Protein AF-A2A6E1-F1 (afdb_monomer_lite)

Foldseek 3Di:
DDPDPVLVVLVVDPDHALVSLVVVLVVCCVVQVVQADPVRHHPDPVNVVSVVVNVVCPVVVVRVVVVVVVVCCCVVPVVVVVVVVVVVVVVVVVVVVVVVVVVVVVVVVVVVVVVVVCVVVVND

Sequence (124 aa):
MPESQEIAQLLSGSYIHYFHCLRIVDLLKGTEASTKNIFGRYSSQRMKDWQEIVSLYEKDNTYLVELCSLLVRNVSYEIPSLKKQIAKCQQLQQEYSRKEEEGQAGAAEMREQFYHSCKQYGIT

Radius of gyration: 30.74 Å; chains: 1; bounding box: 53×30×90 Å

InterPro domains:
  IPR008491 CDK5 regulatory subunit-associated protein 3 [PF05600] (1-124)
  IPR008491 CDK5 regulatory subunit-associated protein 3 [PTHR14894] (1-124)

Structure (mmCIF, N/CA/C/O backbone):
data_AF-A2A6E1-F1
#
_entry.id   AF-A2A6E1-F1
#
loop_
_atom_site.group_PDB
_atom_site.id
_atom_site.type_symbol
_atom_site.label_atom_id
_atom_site.label_alt_id
_atom_site.label_comp_id
_atom_site.label_asym_id
_atom_site.label_entity_id
_atom_site.label_seq_id
_atom_site.pdbx_PDB_ins_code
_atom_site.Cartn_x
_atom_site.Cartn_y
_atom_site.Cartn_z
_atom_site.occupancy
_atom_site.B_iso_or_equiv
_atom_site.auth_seq_id
_atom_site.auth_comp_id
_atom_site.auth_asym_id
_atom_site.auth_atom_id
_atom_site.pdbx_PDB_model_num
ATOM 1 N N . MET A 1 1 ? 26.014 7.726 -8.751 1.00 46.41 1 MET A N 1
ATOM 2 C CA . MET A 1 1 ? 24.583 7.745 -8.361 1.00 46.41 1 MET A CA 1
ATOM 3 C C . MET A 1 1 ? 24.496 7.547 -6.843 1.00 46.41 1 MET A C 1
ATOM 5 O O . MET A 1 1 ? 25.252 6.692 -6.398 1.00 46.41 1 MET A O 1
ATOM 9 N N . PRO A 1 2 ? 23.634 8.254 -6.068 1.00 53.56 2 PRO A N 1
ATOM 10 C CA . PRO A 1 2 ? 22.689 9.304 -6.475 1.00 53.56 2 PRO A CA 1
ATOM 11 C C . PRO A 1 2 ? 23.066 10.731 -6.000 1.00 53.56 2 PRO A C 1
ATOM 13 O O . PRO A 1 2 ? 23.684 10.891 -4.958 1.00 53.56 2 PRO A O 1
ATOM 16 N N . GLU A 1 3 ? 22.613 11.758 -6.736 1.00 59.78 3 GLU A N 1
ATOM 17 C CA . GLU A 1 3 ? 22.467 13.150 -6.236 1.00 59.78 3 GLU A CA 1
ATOM 18 C C . GLU A 1 3 ? 20.989 13.532 -5.975 1.00 59.78 3 GLU A C 1
ATOM 20 O O . GLU A 1 3 ? 20.711 14.566 -5.381 1.00 59.78 3 GLU A O 1
ATOM 25 N N . SER A 1 4 ? 20.017 12.695 -6.379 1.00 71.88 4 SER A N 1
ATOM 26 C CA . SER A 1 4 ? 18.578 12.942 -6.177 1.00 71.88 4 SER A CA 1
ATOM 27 C C . SER A 1 4 ? 17.996 12.015 -5.110 1.00 71.88 4 SER A C 1
ATOM 29 O O . SER A 1 4 ? 18.055 10.787 -5.241 1.00 71.88 4 SER A O 1
ATOM 31 N N . GLN A 1 5 ? 17.404 12.618 -4.076 1.00 81.25 5 GLN A N 1
ATOM 32 C CA . GLN A 1 5 ? 16.755 11.939 -2.952 1.00 81.25 5 GLN A CA 1
ATOM 33 C C . GLN A 1 5 ? 15.585 11.048 -3.399 1.00 81.25 5 GLN A C 1
ATOM 35 O O . GLN A 1 5 ? 15.392 9.967 -2.850 1.00 81.25 5 GLN A O 1
ATOM 40 N N . GLU A 1 6 ? 14.848 11.454 -4.434 1.00 83.44 6 GLU A N 1
ATOM 41 C CA . GLU A 1 6 ? 13.711 10.687 -4.954 1.00 83.44 6 GLU A CA 1
ATOM 42 C C . GLU A 1 6 ? 14.166 9.387 -5.634 1.00 83.44 6 GLU A C 1
ATOM 44 O O . GLU A 1 6 ? 13.576 8.327 -5.436 1.00 83.44 6 GLU A O 1
ATOM 49 N N . ILE A 1 7 ? 15.283 9.427 -6.369 1.00 84.25 7 ILE A N 1
ATOM 50 C CA . ILE A 1 7 ? 15.849 8.214 -6.974 1.00 84.25 7 ILE A CA 1
ATOM 51 C C . ILE A 1 7 ? 16.402 7.286 -5.888 1.00 84.25 7 ILE A C 1
ATOM 53 O O . ILE A 1 7 ? 16.242 6.073 -5.987 1.00 84.25 7 ILE A O 1
ATOM 57 N N . ALA A 1 8 ? 16.994 7.833 -4.822 1.00 85.12 8 ALA A N 1
ATOM 58 C CA . ALA A 1 8 ? 17.412 7.027 -3.677 1.00 85.12 8 ALA A CA 1
ATOM 59 C C . ALA A 1 8 ? 16.217 6.325 -3.005 1.00 85.12 8 ALA A C 1
ATOM 61 O O . ALA A 1 8 ? 16.316 5.147 -2.676 1.00 85.12 8 ALA A O 1
ATOM 62 N N . GLN A 1 9 ? 15.073 7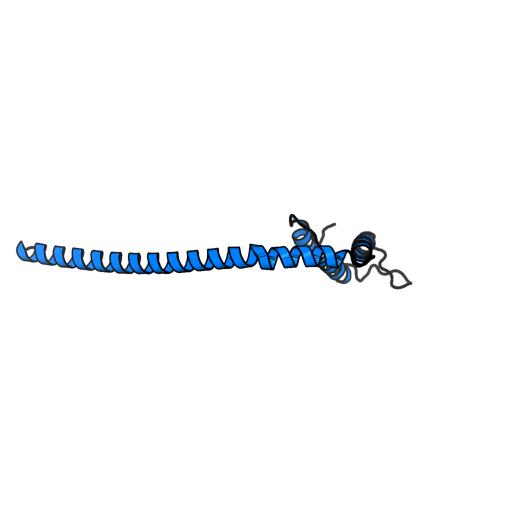.003 -2.867 1.00 86.19 9 GLN A N 1
ATOM 63 C CA . GLN A 1 9 ? 13.851 6.404 -2.321 1.00 86.19 9 GLN A CA 1
ATOM 64 C C . GLN A 1 9 ? 13.311 5.275 -3.206 1.00 86.19 9 GLN A C 1
ATOM 66 O O . GLN A 1 9 ? 13.053 4.183 -2.699 1.00 86.19 9 GLN A O 1
ATOM 71 N N . LEU A 1 10 ? 13.216 5.492 -4.521 1.00 85.62 10 LEU A N 1
ATOM 72 C CA . LEU A 1 10 ? 12.768 4.469 -5.478 1.00 85.62 10 LEU A CA 1
ATOM 73 C C . LEU A 1 10 ? 13.641 3.206 -5.451 1.00 85.62 10 LEU A C 1
ATOM 75 O O . LEU A 1 10 ? 13.144 2.108 -5.680 1.00 85.62 10 LEU A O 1
ATOM 79 N N . LEU A 1 11 ? 14.931 3.359 -5.146 1.00 86.44 11 LEU A N 1
ATOM 80 C CA . LEU A 1 11 ? 15.889 2.256 -5.051 1.00 86.44 11 LEU A CA 1
ATOM 81 C C . LEU A 1 11 ? 15.988 1.644 -3.652 1.00 86.44 11 LEU A C 1
ATOM 83 O O . LEU A 1 11 ? 16.493 0.536 -3.512 1.00 86.44 11 LEU A O 1
ATOM 87 N N . SER A 1 12 ? 15.526 2.352 -2.619 1.00 83.75 12 SER A N 1
ATOM 88 C CA . SER A 1 12 ? 15.505 1.848 -1.240 1.00 83.75 12 SER A CA 1
ATOM 89 C C . SER A 1 12 ? 14.401 0.812 -0.997 1.00 83.75 12 SER A C 1
ATOM 91 O O . SER A 1 12 ? 14.444 0.082 -0.007 1.00 83.75 12 SER A O 1
ATOM 93 N N . GLY A 1 13 ? 13.414 0.738 -1.897 1.00 76.38 13 GLY A N 1
ATOM 94 C CA . GLY A 1 13 ? 12.359 -0.269 -1.861 1.00 76.38 13 GLY A CA 1
ATOM 95 C C . GLY A 1 13 ? 12.873 -1.677 -2.176 1.00 76.38 13 GLY A C 1
ATOM 96 O O . GLY A 1 13 ? 13.780 -1.865 -2.979 1.00 76.38 13 GLY A O 1
ATOM 97 N N . SER A 1 14 ? 12.244 -2.695 -1.584 1.00 67.50 14 SER A N 1
ATOM 98 C CA . SER A 1 14 ? 12.623 -4.106 -1.767 1.00 67.50 14 SER A CA 1
ATOM 99 C C . SER A 1 14 ? 12.281 -4.676 -3.152 1.00 67.50 14 SER A C 1
ATOM 101 O O . SER A 1 14 ? 12.647 -5.811 -3.447 1.00 67.50 14 SER A O 1
ATOM 103 N N . TYR A 1 15 ? 11.550 -3.931 -3.990 1.00 83.31 15 TYR A N 1
ATOM 104 C CA . TYR A 1 15 ? 11.092 -4.400 -5.297 1.00 83.31 15 TYR A CA 1
ATOM 105 C C . TYR A 1 15 ? 11.030 -3.262 -6.326 1.00 83.31 15 TYR A C 1
ATOM 107 O O . TYR A 1 15 ? 10.197 -2.359 -6.230 1.00 83.31 15 TYR A O 1
ATOM 115 N N . ILE A 1 16 ? 11.910 -3.317 -7.327 1.00 90.38 16 ILE A N 1
ATOM 116 C CA . ILE A 1 16 ? 11.908 -2.418 -8.487 1.00 90.38 16 ILE A CA 1
ATOM 117 C C . ILE A 1 16 ? 11.117 -3.105 -9.601 1.00 90.38 16 ILE A C 1
ATOM 119 O O . ILE A 1 16 ? 11.416 -4.243 -9.934 1.00 90.38 16 ILE A O 1
ATOM 123 N N . HIS A 1 17 ? 10.145 -2.402 -10.177 1.00 92.88 17 HIS A N 1
ATOM 124 C CA . HIS A 1 17 ? 9.312 -2.883 -11.280 1.00 92.88 17 HIS A CA 1
ATOM 125 C C . HIS A 1 17 ? 9.293 -1.848 -12.404 1.00 92.88 17 HIS A C 1
ATOM 127 O O . HIS A 1 17 ? 9.724 -0.707 -12.208 1.00 92.88 17 HIS A O 1
ATOM 133 N N . TYR A 1 18 ? 8.717 -2.193 -13.551 1.00 95.94 18 TYR A N 1
ATOM 134 C CA . TYR A 1 18 ? 8.683 -1.367 -14.759 1.00 95.94 18 TYR A CA 1
ATOM 135 C C . TYR A 1 18 ? 8.383 0.129 -14.522 1.00 95.94 18 TYR A C 1
ATOM 137 O O . TYR A 1 18 ? 9.139 0.995 -14.966 1.00 95.94 18 TYR A O 1
ATOM 145 N N . PHE A 1 19 ? 7.338 0.465 -13.751 1.00 94.62 19 PHE A N 1
ATOM 146 C CA . PHE A 1 19 ? 7.009 1.872 -13.468 1.00 94.62 19 PHE A CA 1
ATOM 147 C C . PHE A 1 19 ? 8.084 2.624 -12.664 1.00 94.62 19 PHE A C 1
ATOM 149 O O . PHE A 1 19 ? 8.251 3.828 -12.859 1.00 94.62 19 PHE A O 1
ATOM 156 N N . HIS A 1 20 ? 8.843 1.943 -11.799 1.00 94.31 20 HIS A N 1
ATOM 157 C CA . HIS A 1 20 ? 9.979 2.552 -11.104 1.00 94.31 20 HIS A CA 1
ATOM 158 C C . HIS A 1 20 ? 11.087 2.898 -12.102 1.00 94.31 20 HIS A C 1
ATOM 160 O O . HIS A 1 20 ? 11.622 4.003 -12.055 1.00 94.31 20 HIS A O 1
ATOM 166 N N . CYS A 1 21 ? 11.374 2.007 -13.055 1.00 95.12 21 CYS A N 1
ATOM 167 C CA . CYS A 1 21 ? 12.347 2.258 -14.118 1.00 95.12 21 CYS A CA 1
ATOM 168 C C . CYS A 1 21 ? 11.941 3.466 -14.975 1.00 95.12 21 CYS A C 1
ATOM 170 O O . CYS A 1 21 ? 12.762 4.353 -15.213 1.00 95.12 21 CYS A O 1
ATOM 172 N N . LEU A 1 22 ? 10.663 3.555 -15.365 1.00 95.69 22 LEU A N 1
ATOM 173 C CA . LEU A 1 22 ? 10.133 4.715 -16.088 1.00 95.69 22 LEU A CA 1
ATOM 174 C C . LEU A 1 22 ? 10.288 6.013 -15.287 1.00 95.69 22 LEU A C 1
ATOM 176 O O . LEU A 1 22 ? 10.738 7.018 -15.838 1.00 95.69 22 LEU A O 1
ATOM 180 N N . ARG A 1 23 ? 9.965 5.994 -13.986 1.00 94.06 23 ARG A N 1
ATOM 181 C CA . ARG A 1 23 ? 10.113 7.170 -13.119 1.00 94.06 23 ARG A CA 1
ATOM 182 C C . ARG A 1 23 ? 11.573 7.588 -12.972 1.00 94.06 23 ARG A C 1
ATOM 184 O O . ARG A 1 23 ? 11.865 8.778 -12.999 1.00 94.06 23 ARG A O 1
ATOM 191 N N . ILE A 1 24 ? 12.496 6.636 -12.863 1.00 92.12 24 ILE A N 1
ATOM 192 C CA . ILE A 1 24 ? 13.927 6.939 -12.782 1.00 92.12 24 ILE A CA 1
ATOM 193 C C . ILE A 1 24 ? 14.420 7.564 -14.091 1.00 92.12 24 ILE A C 1
ATOM 195 O O . ILE A 1 24 ? 15.102 8.585 -14.041 1.00 92.12 24 ILE A O 1
ATOM 199 N N . VAL A 1 25 ? 14.031 7.027 -15.253 1.00 92.31 25 VAL A N 1
ATOM 200 C CA . VAL A 1 25 ? 14.341 7.638 -16.559 1.00 92.31 25 VAL A CA 1
ATOM 201 C C . VAL A 1 25 ? 13.778 9.058 -16.651 1.00 92.31 25 VAL A C 1
ATOM 203 O O . VAL A 1 25 ? 14.470 9.961 -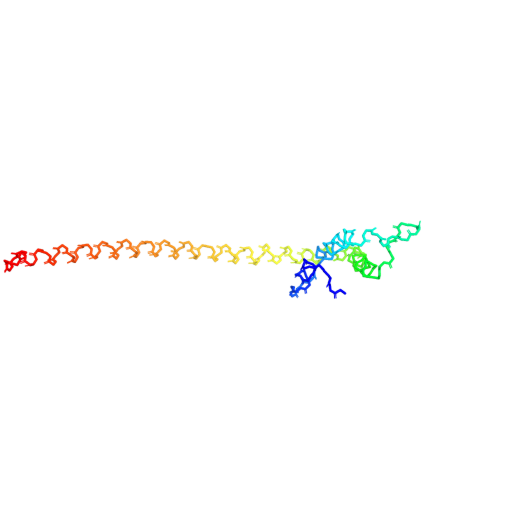17.115 1.00 92.31 25 VAL A O 1
ATOM 206 N N . ASP A 1 26 ? 12.543 9.277 -16.204 1.00 91.56 26 ASP A N 1
ATOM 207 C CA . ASP A 1 26 ? 11.901 10.594 -16.202 1.00 91.56 26 ASP A CA 1
ATOM 208 C C . ASP A 1 26 ? 12.658 11.614 -15.336 1.00 91.56 26 ASP A C 1
ATOM 210 O O . ASP A 1 26 ? 13.030 12.689 -15.809 1.00 91.56 26 ASP A O 1
ATOM 214 N N . LEU A 1 27 ? 13.003 11.236 -14.104 1.00 88.94 27 LEU A N 1
ATOM 215 C CA . LEU A 1 27 ? 13.798 12.071 -13.202 1.00 88.94 27 LEU A CA 1
ATOM 216 C C . LEU A 1 27 ? 15.180 12.386 -13.784 1.00 88.94 27 LEU A C 1
ATOM 218 O O . LEU A 1 27 ? 15.649 13.524 -13.706 1.00 88.94 27 LEU A O 1
ATOM 222 N N . LEU A 1 28 ? 15.808 11.401 -14.430 1.00 86.88 28 LEU A N 1
ATOM 223 C CA . LEU A 1 28 ? 17.096 11.578 -15.091 1.00 86.88 28 LEU A CA 1
ATOM 224 C C . LEU A 1 28 ? 17.039 12.567 -16.255 1.00 86.88 28 LEU A C 1
ATOM 226 O O . LEU A 1 28 ? 17.996 13.313 -16.462 1.00 86.88 28 LEU A O 1
ATOM 230 N N . LYS A 1 29 ? 15.925 12.629 -16.998 1.00 84.81 29 LYS A N 1
ATOM 231 C CA . LYS A 1 29 ? 15.762 13.606 -18.088 1.00 84.81 29 LYS A CA 1
ATOM 232 C C . LYS A 1 29 ? 15.817 15.039 -17.563 1.00 84.81 29 LYS A C 1
ATOM 234 O O . LYS A 1 29 ? 16.364 15.894 -18.258 1.00 84.81 29 LYS A O 1
ATOM 239 N N . GLY A 1 30 ? 15.267 15.283 -16.371 1.00 77.75 30 GLY A N 1
ATOM 240 C CA . GLY A 1 30 ? 15.279 16.589 -15.711 1.00 77.75 30 GLY A CA 1
ATOM 241 C C . GLY A 1 30 ? 16.651 16.962 -15.151 1.00 77.75 30 GLY A C 1
ATOM 242 O O . GLY A 1 30 ? 17.108 18.084 -15.351 1.00 77.75 30 GLY A O 1
ATOM 243 N N . THR A 1 31 ? 17.342 16.020 -14.502 1.00 73.88 31 THR A N 1
ATOM 244 C CA . THR A 1 31 ? 18.642 16.296 -13.866 1.00 73.88 31 THR A CA 1
ATOM 245 C C . THR A 1 31 ? 19.821 16.303 -14.841 1.00 73.88 31 THR A C 1
ATOM 247 O O . THR A 1 31 ? 20.825 16.951 -14.577 1.00 73.88 31 THR A O 1
ATOM 250 N N . GLU A 1 32 ? 19.724 15.599 -15.974 1.00 69.56 32 GLU A N 1
ATOM 251 C CA . GLU A 1 32 ? 20.831 15.419 -16.931 1.00 69.56 32 GLU A CA 1
ATOM 252 C C . GLU A 1 32 ? 20.581 16.129 -18.275 1.00 69.56 32 GLU A C 1
ATOM 254 O O . GLU A 1 32 ? 21.194 15.795 -19.295 1.00 69.56 32 GLU A O 1
ATOM 259 N N . ALA A 1 33 ? 19.688 17.125 -18.294 1.00 62.06 33 ALA A N 1
ATOM 260 C CA . ALA A 1 33 ? 19.260 17.844 -19.496 1.00 62.06 33 ALA A CA 1
ATOM 261 C C . ALA A 1 33 ? 20.418 18.474 -20.303 1.00 62.06 33 ALA A C 1
ATOM 263 O O . ALA A 1 33 ? 20.331 18.556 -21.529 1.00 62.06 33 ALA A O 1
ATOM 264 N N . SER A 1 34 ? 21.517 18.855 -19.644 1.00 59.94 34 SER A N 1
ATOM 265 C CA . SER A 1 34 ? 22.720 19.445 -20.253 1.00 59.94 34 SER A CA 1
ATOM 266 C C . SER A 1 34 ? 23.705 18.427 -20.845 1.00 59.94 34 SER A C 1
ATOM 268 O O . SER A 1 34 ? 24.687 18.821 -21.467 1.00 59.94 34 SER A O 1
ATOM 270 N N . THR A 1 35 ? 23.464 17.120 -20.696 1.00 65.56 35 THR A N 1
ATOM 271 C CA . THR A 1 35 ? 24.415 16.065 -21.107 1.00 65.56 35 THR A CA 1
ATOM 272 C C . THR A 1 35 ? 24.150 15.497 -22.504 1.00 65.56 35 THR A C 1
ATOM 274 O O . THR A 1 35 ? 24.685 14.445 -22.863 1.00 65.56 35 THR A O 1
ATOM 277 N N . LYS A 1 36 ? 23.308 16.136 -23.321 1.00 68.69 36 LYS A N 1
ATOM 278 C CA . LYS A 1 36 ? 23.033 15.660 -24.684 1.00 68.69 36 LYS A CA 1
ATOM 279 C C . LYS A 1 36 ? 24.223 15.929 -25.606 1.00 68.69 36 LYS A C 1
ATOM 281 O O . LYS A 1 36 ? 24.790 17.015 -25.606 1.00 68.69 36 LYS A O 1
ATOM 286 N N . ASN A 1 37 ? 24.602 14.932 -26.399 1.00 72.31 37 ASN A N 1
ATOM 287 C CA . ASN A 1 37 ? 25.610 15.083 -27.441 1.00 72.31 37 ASN A CA 1
ATOM 288 C C . ASN A 1 37 ? 25.055 15.887 -28.633 1.00 72.31 37 ASN A C 1
ATOM 290 O O . ASN A 1 37 ? 23.865 16.192 -28.697 1.00 72.31 37 ASN A O 1
ATOM 294 N N . ILE A 1 38 ? 25.914 16.187 -29.609 1.00 70.19 38 ILE A N 1
ATOM 295 C CA . ILE A 1 38 ? 25.578 16.975 -30.813 1.00 70.19 38 ILE A CA 1
ATOM 296 C C . ILE A 1 38 ? 24.437 16.332 -31.639 1.00 70.19 38 ILE A C 1
ATOM 298 O O . ILE A 1 38 ? 23.761 17.011 -32.403 1.00 70.19 38 ILE A O 1
ATOM 302 N N . PHE A 1 39 ? 24.158 15.040 -31.434 1.00 75.12 39 PHE A N 1
ATOM 303 C CA . PHE A 1 39 ? 23.057 14.300 -32.062 1.00 75.12 39 PHE A CA 1
ATOM 304 C C . PHE A 1 39 ? 21.790 14.217 -31.189 1.00 75.12 39 PHE A C 1
ATOM 306 O O . PHE A 1 39 ? 20.894 13.424 -31.474 1.00 75.12 39 PHE A O 1
ATOM 313 N N . GLY A 1 40 ? 21.717 14.976 -30.092 1.00 70.12 40 GLY A N 1
ATOM 314 C CA . GLY A 1 40 ? 20.569 15.009 -29.183 1.00 70.12 40 GLY A CA 1
ATOM 315 C C . GLY A 1 40 ? 20.421 13.781 -28.274 1.00 70.12 40 GLY A C 1
ATOM 316 O O . GLY A 1 40 ? 19.432 13.688 -27.543 1.00 70.12 40 GLY A O 1
ATOM 317 N N . ARG A 1 41 ? 21.383 12.848 -28.281 1.00 73.62 41 ARG A N 1
ATOM 318 C CA . ARG A 1 41 ? 21.378 11.653 -27.420 1.00 73.62 41 ARG A CA 1
ATOM 319 C C . ARG A 1 41 ? 22.040 11.957 -26.083 1.00 73.62 41 ARG A C 1
ATOM 321 O O . ARG A 1 41 ? 23.058 12.640 -26.042 1.00 73.62 41 ARG A O 1
ATOM 328 N N . TYR A 1 42 ? 21.510 11.410 -24.996 1.00 75.12 42 TYR A N 1
ATOM 329 C CA . TYR A 1 42 ? 22.129 11.544 -23.678 1.00 75.12 42 TYR A CA 1
ATOM 330 C C . TYR A 1 42 ? 23.508 10.865 -23.654 1.00 75.12 42 TYR A C 1
ATOM 332 O O . TYR A 1 42 ? 23.660 9.716 -24.076 1.00 75.12 42 TYR A O 1
ATOM 340 N N . SER A 1 43 ? 24.534 11.587 -23.197 1.00 74.31 43 SER A N 1
ATOM 341 C CA . SER A 1 43 ? 25.904 11.061 -23.107 1.00 74.31 43 SER A CA 1
ATOM 342 C C . SER A 1 43 ? 26.165 10.311 -21.798 1.00 74.31 43 SER A C 1
ATOM 344 O O . SER A 1 43 ? 26.988 9.393 -21.791 1.00 74.31 43 SER A O 1
ATOM 346 N N . SER A 1 44 ? 25.414 10.643 -20.741 1.00 84.31 44 SER A N 1
ATOM 347 C CA . SER A 1 44 ? 25.468 10.012 -19.420 1.00 84.31 44 SER A CA 1
ATOM 348 C C . SER A 1 44 ? 25.271 8.498 -19.488 1.00 84.31 44 SER A C 1
ATOM 350 O O . SER A 1 44 ? 24.277 8.013 -20.032 1.00 84.31 44 SER A O 1
ATOM 352 N N . GLN A 1 45 ? 26.212 7.754 -18.898 1.00 85.25 45 GLN A N 1
ATOM 353 C CA . GLN A 1 45 ? 26.130 6.296 -18.798 1.00 85.25 45 GLN A CA 1
ATOM 354 C C . GLN A 1 45 ? 24.883 5.868 -18.022 1.00 85.25 45 GLN A C 1
ATOM 356 O O . GLN A 1 45 ? 24.150 4.995 -18.464 1.00 85.25 45 GLN A O 1
ATOM 361 N N . ARG A 1 46 ? 24.574 6.572 -16.931 1.00 86.50 46 ARG A N 1
ATOM 362 C CA . ARG A 1 46 ? 23.414 6.285 -16.090 1.00 86.50 46 ARG A CA 1
ATOM 363 C C . ARG A 1 46 ? 22.102 6.377 -16.868 1.00 86.50 46 ARG A C 1
ATOM 365 O O . ARG A 1 46 ? 21.256 5.503 -16.726 1.00 86.50 46 ARG A O 1
ATOM 372 N N . MET A 1 47 ? 21.923 7.409 -17.693 1.00 88.31 47 MET A N 1
ATOM 373 C CA . MET A 1 47 ? 20.739 7.507 -18.551 1.00 88.31 47 MET A CA 1
ATOM 374 C C . MET A 1 47 ? 20.658 6.332 -19.530 1.00 88.31 47 MET A C 1
ATOM 376 O O . MET A 1 47 ? 19.583 5.765 -19.699 1.00 88.31 47 MET A O 1
ATOM 380 N N . LYS A 1 48 ? 21.783 5.947 -20.146 1.00 89.69 48 LYS A N 1
ATOM 381 C CA . LYS A 1 48 ? 21.826 4.814 -21.081 1.00 89.69 48 LYS A CA 1
ATOM 382 C C . LYS A 1 48 ? 21.444 3.505 -20.396 1.00 89.69 48 LYS A C 1
ATOM 384 O O . LYS A 1 48 ? 20.585 2.809 -20.920 1.00 89.69 48 LYS A O 1
ATOM 389 N N . ASP A 1 49 ? 21.999 3.229 -19.217 1.00 92.81 49 ASP A N 1
ATOM 390 C CA . ASP A 1 49 ? 21.711 2.007 -18.456 1.00 92.81 49 ASP A CA 1
ATOM 391 C C . ASP A 1 49 ? 20.214 1.908 -18.116 1.00 92.81 49 ASP A C 1
ATOM 393 O O . ASP A 1 49 ? 19.575 0.878 -18.326 1.00 92.81 49 ASP A O 1
ATOM 397 N N . TRP A 1 50 ? 19.608 3.003 -17.644 1.00 93.56 50 TRP A N 1
ATOM 398 C CA . TRP A 1 50 ? 18.181 3.019 -17.311 1.00 93.56 50 TRP A CA 1
ATOM 399 C C . TRP A 1 50 ? 17.272 2.938 -18.543 1.00 93.56 50 TRP A C 1
ATOM 401 O O . TRP A 1 50 ? 16.220 2.302 -18.483 1.00 93.56 50 TRP A O 1
ATOM 411 N N . GLN A 1 51 ? 17.671 3.538 -19.667 1.00 93.62 51 GLN A N 1
ATOM 412 C CA . GLN A 1 51 ? 16.966 3.382 -20.941 1.00 93.62 51 GLN A CA 1
ATOM 413 C C . GLN A 1 51 ? 17.065 1.952 -21.479 1.00 93.62 51 GLN A C 1
ATOM 415 O O . GLN A 1 51 ? 16.080 1.438 -22.005 1.00 93.62 51 GLN A O 1
ATOM 420 N N . GLU A 1 52 ? 18.214 1.297 -21.320 1.00 95.94 52 GLU A N 1
ATOM 421 C CA . GLU A 1 52 ? 18.395 -0.102 -21.700 1.00 95.94 52 GLU A CA 1
ATOM 422 C C . GLU A 1 52 ? 17.486 -1.014 -20.873 1.00 95.94 52 GLU A C 1
ATOM 424 O O . GLU A 1 52 ? 16.754 -1.814 -21.454 1.00 95.94 52 GLU A O 1
ATOM 429 N N . ILE A 1 53 ? 17.433 -0.829 -19.549 1.00 96.19 53 ILE A N 1
ATOM 430 C CA . ILE A 1 53 ? 16.516 -1.572 -18.668 1.00 96.19 53 ILE A CA 1
ATOM 431 C C . ILE A 1 53 ? 15.064 -1.418 -19.135 1.00 96.19 53 ILE A C 1
ATOM 433 O O . ILE A 1 53 ? 14.350 -2.414 -19.248 1.00 96.19 53 ILE A O 1
ATOM 437 N N . VAL A 1 54 ? 14.621 -0.194 -19.445 1.00 97.56 54 VAL A N 1
ATOM 438 C CA . VAL A 1 54 ? 13.271 0.040 -19.986 1.00 97.56 54 VAL A CA 1
ATOM 439 C C . VAL A 1 54 ? 13.078 -0.687 -21.318 1.00 97.56 54 VAL A C 1
ATOM 441 O O . VAL A 1 54 ? 12.074 -1.372 -21.484 1.00 97.56 54 VAL A O 1
ATOM 444 N N . SER A 1 55 ? 14.055 -0.633 -22.228 1.00 97.50 55 SER A N 1
ATOM 445 C CA . SER A 1 55 ? 13.959 -1.336 -23.514 1.00 97.50 55 SER A CA 1
ATOM 446 C C . SER A 1 55 ? 13.859 -2.858 -23.354 1.00 97.50 55 SER A C 1
ATOM 448 O O . SER A 1 55 ? 13.126 -3.506 -24.096 1.00 97.50 55 SER A O 1
ATOM 450 N N . LEU A 1 56 ? 14.539 -3.437 -22.357 1.00 97.56 56 LEU A N 1
ATOM 451 C CA . LEU A 1 56 ? 14.460 -4.863 -22.034 1.00 97.56 56 LEU A CA 1
ATOM 452 C C . LEU A 1 56 ? 13.094 -5.244 -21.453 1.00 97.56 56 LEU A C 1
ATOM 454 O O . LEU A 1 56 ? 12.592 -6.324 -21.751 1.00 97.56 56 LEU A O 1
ATOM 458 N N . TYR A 1 57 ? 12.474 -4.359 -20.670 1.00 97.69 57 TYR A N 1
ATOM 459 C CA . TYR A 1 57 ? 11.097 -4.532 -20.203 1.00 97.69 57 TYR A CA 1
ATOM 460 C C . TYR A 1 57 ? 10.075 -4.459 -21.344 1.00 97.69 57 TYR A C 1
ATOM 462 O O . TYR A 1 57 ? 9.118 -5.233 -21.363 1.00 97.69 57 TYR A O 1
ATOM 470 N N . GLU A 1 58 ? 10.248 -3.524 -22.277 1.00 97.44 58 GLU A N 1
ATOM 471 C CA . GLU A 1 58 ? 9.351 -3.334 -23.424 1.00 97.44 58 GLU A CA 1
ATOM 472 C C . GLU A 1 58 ? 9.516 -4.438 -24.473 1.00 97.44 58 GLU A C 1
ATOM 474 O O . GLU A 1 58 ? 8.547 -4.818 -25.137 1.00 97.44 58 GLU A O 1
ATOM 479 N N . LYS A 1 59 ? 10.723 -5.006 -24.584 1.00 97.62 59 LYS A N 1
ATOM 480 C CA . LYS A 1 59 ? 10.996 -6.146 -25.453 1.00 97.62 59 LYS A CA 1
ATOM 481 C C . LYS A 1 59 ? 10.073 -7.313 -25.103 1.00 97.62 59 LYS A C 1
ATOM 483 O O . LYS A 1 59 ? 9.942 -7.714 -23.943 1.00 97.62 59 LYS A O 1
ATOM 488 N N . ASP A 1 60 ? 9.422 -7.834 -26.141 1.00 96.94 60 ASP A N 1
ATOM 489 C CA . ASP A 1 60 ? 8.460 -8.937 -26.067 1.00 96.94 60 ASP A CA 1
ATOM 490 C C . ASP A 1 60 ? 7.312 -8.686 -25.066 1.00 96.94 60 ASP A C 1
ATOM 492 O O . ASP A 1 60 ? 6.623 -9.610 -24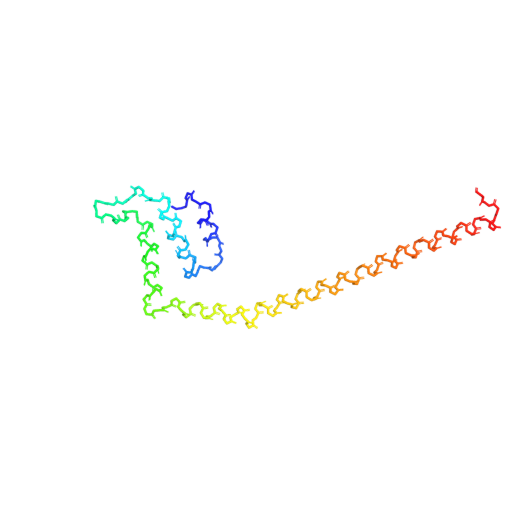.641 1.00 96.94 60 ASP A O 1
ATOM 496 N N . ASN A 1 61 ? 7.072 -7.414 -24.718 1.00 96.56 61 ASN A N 1
ATOM 497 C CA . ASN A 1 61 ? 6.096 -6.967 -23.727 1.00 96.56 61 ASN A CA 1
ATOM 498 C C . ASN A 1 61 ? 6.287 -7.584 -22.328 1.00 96.56 61 ASN A C 1
ATOM 500 O O . ASN A 1 61 ? 5.312 -7.812 -21.609 1.00 96.56 61 ASN A O 1
ATOM 504 N N . THR A 1 62 ? 7.533 -7.831 -21.916 1.00 96.25 62 THR A N 1
ATOM 505 C CA . THR A 1 62 ? 7.870 -8.419 -20.604 1.00 96.25 62 THR A CA 1
ATOM 506 C C . THR A 1 62 ? 7.239 -7.649 -19.436 1.00 96.25 62 THR A C 1
ATOM 508 O O . THR A 1 62 ? 6.752 -8.255 -18.478 1.00 96.25 62 THR A O 1
ATOM 511 N N . TYR A 1 63 ? 7.160 -6.319 -19.540 1.00 97.25 63 TYR A N 1
ATOM 512 C CA . TYR A 1 63 ? 6.502 -5.467 -18.549 1.00 97.25 63 TYR A CA 1
ATOM 513 C C . TYR A 1 63 ? 5.048 -5.877 -18.269 1.00 97.25 63 TYR A C 1
ATOM 515 O O . TYR A 1 63 ? 4.615 -5.820 -17.121 1.00 97.25 63 TYR A O 1
ATOM 523 N N . LEU A 1 64 ? 4.291 -6.350 -19.268 1.00 97.62 64 LEU A N 1
ATOM 524 C CA . LEU A 1 64 ? 2.890 -6.741 -19.075 1.00 97.62 64 LEU A CA 1
ATOM 525 C 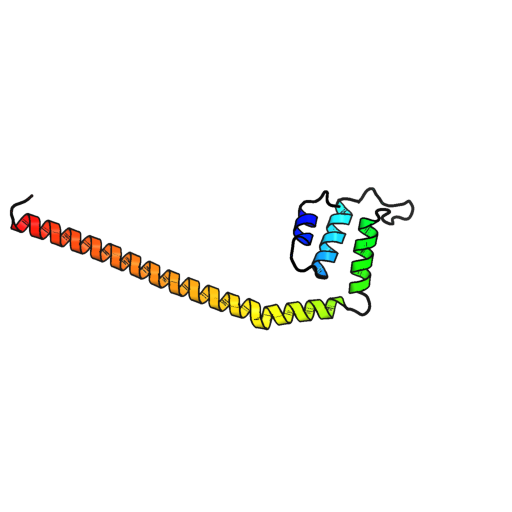C . LEU A 1 64 ? 2.748 -7.913 -18.104 1.00 97.62 64 LEU A C 1
ATOM 527 O O . LEU A 1 64 ? 1.810 -7.930 -17.311 1.00 97.62 64 LEU A O 1
ATOM 531 N N . VAL A 1 65 ? 3.680 -8.867 -18.127 1.00 96.31 65 VAL A N 1
ATOM 532 C CA . VAL A 1 65 ? 3.645 -10.037 -17.239 1.00 96.31 65 VAL A CA 1
ATOM 533 C C . VAL A 1 65 ? 3.843 -9.612 -15.784 1.00 96.31 65 VAL A C 1
ATOM 535 O O . VAL A 1 65 ? 3.073 -10.015 -14.908 1.00 96.31 65 VAL A O 1
ATOM 538 N N . GLU A 1 66 ? 4.832 -8.753 -15.527 1.00 93.81 66 GLU A N 1
ATOM 539 C CA . GLU A 1 66 ? 5.081 -8.198 -14.194 1.00 93.81 66 GLU A CA 1
ATOM 540 C C . GLU A 1 66 ? 3.875 -7.387 -13.700 1.00 93.81 66 GLU A C 1
ATOM 542 O O . GLU A 1 66 ? 3.393 -7.599 -12.584 1.00 93.81 66 GLU A O 1
ATOM 547 N N . LEU A 1 67 ? 3.330 -6.510 -14.548 1.00 95.25 67 LEU A N 1
ATOM 548 C CA . LEU A 1 67 ? 2.179 -5.681 -14.199 1.00 95.25 67 LEU A CA 1
ATOM 549 C C . LEU A 1 67 ? 0.913 -6.507 -13.947 1.00 95.25 67 LEU A C 1
ATOM 551 O O . LEU A 1 67 ? 0.185 -6.224 -12.995 1.00 95.25 67 LEU A O 1
ATOM 555 N N . CYS A 1 68 ? 0.657 -7.550 -14.739 1.00 96.88 68 CYS A N 1
ATOM 556 C CA . CYS A 1 68 ? -0.443 -8.480 -14.491 1.00 96.88 68 CYS A CA 1
ATOM 557 C C . CYS A 1 68 ? -0.275 -9.196 -13.149 1.00 96.88 68 CYS A C 1
ATOM 559 O O . CYS A 1 68 ? -1.234 -9.277 -12.384 1.00 96.88 68 CYS A O 1
ATOM 561 N N . SER A 1 69 ? 0.932 -9.669 -12.829 1.00 94.69 69 SER A N 1
ATOM 562 C CA . SER A 1 69 ? 1.217 -10.309 -11.540 1.00 94.69 69 SER A CA 1
ATOM 563 C C . SER A 1 69 ? 0.964 -9.355 -10.365 1.00 94.69 69 SER A C 1
ATOM 565 O O . SER A 1 69 ? 0.255 -9.700 -9.414 1.00 94.69 69 SER A O 1
ATOM 567 N N . LEU A 1 70 ? 1.451 -8.112 -10.466 1.00 94.38 70 LEU A N 1
ATOM 568 C CA . LEU A 1 70 ? 1.199 -7.063 -9.476 1.00 94.38 70 LEU A CA 1
ATOM 569 C C . LEU A 1 70 ? -0.298 -6.768 -9.327 1.00 94.38 70 LEU A C 1
ATOM 571 O O . LEU A 1 70 ? -0.790 -6.656 -8.201 1.00 94.38 70 LEU A O 1
ATOM 575 N N . LEU A 1 71 ? -1.034 -6.662 -10.434 1.00 96.38 71 LEU A N 1
ATOM 576 C CA . LEU A 1 71 ? -2.472 -6.404 -10.422 1.00 96.38 71 LEU A CA 1
ATOM 577 C C . LEU A 1 71 ? -3.242 -7.550 -9.760 1.00 96.38 71 LEU A C 1
ATOM 579 O O . LEU A 1 71 ? -4.048 -7.307 -8.862 1.00 96.38 71 LEU A O 1
ATOM 583 N N . VAL A 1 72 ? -2.965 -8.795 -10.156 1.00 98.06 72 VAL A N 1
ATOM 584 C CA . VAL A 1 72 ? -3.611 -9.987 -9.592 1.00 98.06 72 VAL A CA 1
ATOM 585 C C . VAL A 1 72 ? -3.347 -10.075 -8.094 1.00 98.06 72 VAL A C 1
ATOM 587 O O . VAL A 1 72 ? -4.292 -10.300 -7.337 1.00 98.06 72 VAL A O 1
ATOM 590 N N . ARG A 1 73 ? -2.107 -9.830 -7.642 1.00 96.56 73 ARG A N 1
ATOM 591 C CA . ARG A 1 73 ? -1.776 -9.810 -6.210 1.00 96.56 73 ARG A CA 1
ATOM 592 C C . ARG A 1 73 ? -2.576 -8.744 -5.460 1.00 96.56 73 ARG A C 1
ATOM 594 O O . ARG A 1 73 ? -3.172 -9.040 -4.425 1.00 96.56 73 ARG A O 1
ATOM 601 N N . ASN A 1 74 ? -2.620 -7.524 -5.995 1.00 96.50 74 ASN A N 1
ATOM 602 C CA . ASN A 1 74 ? -3.330 -6.412 -5.367 1.00 96.50 74 ASN A CA 1
ATOM 603 C C . ASN A 1 74 ? -4.834 -6.673 -5.251 1.00 96.50 74 ASN A C 1
ATOM 605 O O . ASN A 1 74 ? -5.414 -6.500 -4.181 1.00 96.50 74 ASN A O 1
ATOM 609 N N . VAL A 1 75 ? -5.464 -7.113 -6.340 1.00 98.12 75 VAL A N 1
ATOM 610 C CA . VAL A 1 75 ? -6.912 -7.348 -6.393 1.00 98.12 75 VAL A CA 1
ATOM 611 C C . VAL A 1 75 ? -7.312 -8.562 -5.559 1.00 98.12 75 VAL A C 1
ATOM 613 O O . VAL A 1 75 ? -8.324 -8.516 -4.860 1.00 98.12 75 VAL A O 1
ATOM 616 N N . SER A 1 76 ? -6.518 -9.632 -5.603 1.00 98.19 76 SER A N 1
ATOM 617 C CA . SER A 1 76 ? -6.883 -10.906 -4.975 1.00 98.19 76 SER A CA 1
ATOM 618 C C . SER A 1 76 ? -6.539 -10.965 -3.488 1.00 98.19 76 SER A C 1
ATOM 620 O O . SER A 1 76 ? -7.232 -11.652 -2.741 1.00 98.19 76 SER A O 1
ATOM 622 N N . TYR A 1 77 ? -5.494 -10.257 -3.041 1.00 97.88 77 TYR A N 1
ATOM 623 C CA . TYR A 1 77 ? -4.959 -10.421 -1.685 1.00 97.88 77 TYR A CA 1
ATOM 624 C C . TYR A 1 77 ? -4.810 -9.103 -0.925 1.00 97.88 77 TYR A C 1
ATOM 626 O O . TYR A 1 77 ? -5.396 -8.966 0.152 1.00 97.88 77 TYR A O 1
ATOM 634 N N . GLU A 1 78 ? -4.090 -8.122 -1.477 1.00 97.50 78 GLU A N 1
ATOM 635 C CA . GLU A 1 78 ? -3.758 -6.893 -0.737 1.00 97.50 78 GLU A CA 1
ATOM 636 C C . GLU A 1 78 ? -5.007 -6.070 -0.406 1.00 97.50 78 GLU A C 1
ATOM 638 O O . GLU A 1 78 ? -5.268 -5.761 0.757 1.00 97.50 78 GLU A O 1
ATOM 643 N N . ILE A 1 79 ? -5.841 -5.774 -1.407 1.00 98.31 79 ILE A N 1
ATOM 644 C CA . ILE A 1 79 ? -7.058 -4.975 -1.221 1.00 98.31 79 ILE A CA 1
ATOM 645 C C . ILE A 1 79 ? -8.041 -5.672 -0.262 1.00 98.31 79 ILE A C 1
ATOM 647 O O . ILE A 1 79 ? -8.516 -5.015 0.670 1.00 98.31 79 ILE A O 1
ATOM 651 N N . PRO A 1 80 ? -8.361 -6.974 -0.412 1.00 98.56 80 PRO A N 1
ATOM 652 C CA . PRO A 1 80 ? -9.196 -7.679 0.559 1.00 98.56 80 PRO A CA 1
ATOM 653 C C . PRO A 1 80 ? -8.622 -7.684 1.980 1.00 98.56 80 PRO A C 1
ATOM 655 O O . PRO A 1 80 ? -9.376 -7.503 2.938 1.00 98.56 80 PRO A O 1
ATOM 658 N N . SER A 1 81 ? -7.307 -7.869 2.131 1.00 98.56 81 SER A N 1
ATOM 659 C CA . SER A 1 81 ? -6.631 -7.833 3.434 1.00 98.56 81 SER A CA 1
ATOM 660 C C . SER A 1 81 ? -6.777 -6.462 4.095 1.00 98.56 81 SER A C 1
ATOM 662 O O . SER A 1 81 ? -7.250 -6.370 5.230 1.00 98.56 81 SER A O 1
ATOM 664 N N . LEU A 1 82 ? -6.490 -5.388 3.356 1.00 98.56 82 LEU A N 1
ATOM 665 C CA . LEU A 1 82 ? -6.642 -4.013 3.834 1.00 98.56 82 LEU A CA 1
ATOM 666 C C . LEU A 1 82 ? -8.092 -3.696 4.209 1.00 98.56 82 LEU A C 1
ATOM 668 O O . LEU A 1 82 ? -8.338 -3.128 5.269 1.00 98.56 82 LEU A O 1
ATOM 672 N N . LYS A 1 83 ? -9.075 -4.128 3.408 1.00 98.62 83 LYS A N 1
ATOM 673 C CA . LYS A 1 83 ? -10.501 -3.966 3.747 1.00 98.62 83 LYS A CA 1
ATOM 674 C C . LYS A 1 83 ? -10.863 -4.648 5.068 1.00 98.62 83 LYS A C 1
ATOM 676 O O . LYS A 1 83 ? -11.568 -4.054 5.880 1.00 98.62 83 LYS A O 1
ATOM 681 N N . LYS A 1 84 ? -10.366 -5.867 5.312 1.00 98.56 84 LYS A N 1
ATOM 682 C CA . LYS A 1 84 ? -10.575 -6.571 6.591 1.00 98.56 84 LYS A CA 1
ATOM 683 C C . LYS A 1 84 ? -9.926 -5.829 7.759 1.00 98.56 84 LYS A C 1
ATOM 685 O O . LYS A 1 84 ? -10.530 -5.732 8.824 1.00 98.56 84 LYS A O 1
ATOM 690 N N . GLN A 1 85 ? -8.722 -5.295 7.564 1.00 98.62 85 GLN A N 1
ATOM 691 C CA . GLN A 1 85 ? -8.040 -4.500 8.585 1.00 98.62 85 GLN A CA 1
ATOM 692 C C . GLN A 1 85 ? -8.813 -3.217 8.907 1.00 98.62 85 GLN A C 1
ATOM 694 O O . GLN A 1 85 ? -9.033 -2.931 10.079 1.00 98.62 85 GLN A O 1
ATOM 699 N N . ILE A 1 86 ? -9.305 -2.501 7.891 1.00 98.69 86 ILE A N 1
ATOM 700 C CA . ILE A 1 86 ? -10.144 -1.306 8.069 1.00 98.69 86 ILE A CA 1
ATOM 701 C C . ILE A 1 86 ? -11.405 -1.647 8.866 1.00 98.69 86 ILE A C 1
ATOM 703 O O . ILE A 1 86 ? -11.692 -0.975 9.854 1.00 98.69 86 ILE A O 1
ATOM 707 N N . ALA A 1 87 ? -12.118 -2.712 8.493 1.00 98.69 87 ALA A N 1
ATOM 708 C CA . ALA A 1 87 ? -13.322 -3.139 9.205 1.00 98.69 87 ALA A CA 1
ATOM 709 C C . ALA A 1 87 ? -13.032 -3.470 10.680 1.00 98.69 87 ALA A C 1
ATOM 711 O O . ALA A 1 87 ? -13.782 -3.069 11.568 1.00 98.69 87 ALA A O 1
ATOM 712 N N . LYS A 1 88 ? -11.904 -4.138 10.960 1.00 98.62 88 LYS A N 1
ATOM 713 C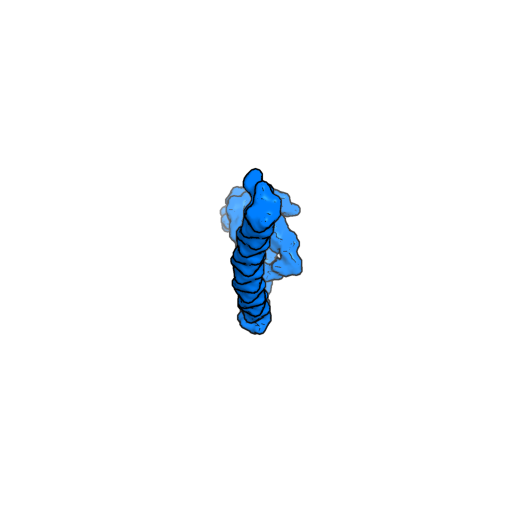 CA . LYS A 1 88 ? -11.458 -4.410 12.332 1.00 98.62 88 LYS A CA 1
ATOM 714 C C . LYS A 1 88 ? -11.164 -3.120 13.101 1.00 98.62 88 LYS A C 1
ATOM 716 O O . LYS A 1 88 ? -11.581 -2.994 14.247 1.00 98.62 88 LYS A O 1
ATOM 721 N N . CYS A 1 89 ? -10.468 -2.164 12.488 1.00 98.62 89 CYS A N 1
ATOM 722 C CA . CYS A 1 89 ? -10.192 -0.869 13.111 1.00 98.62 89 CYS A CA 1
ATOM 723 C C . CYS A 1 89 ? -11.484 -0.105 13.426 1.00 98.62 89 CYS A C 1
ATOM 725 O O . CYS A 1 89 ? -11.602 0.452 14.511 1.00 98.62 89 CYS A O 1
ATOM 727 N N . GLN A 1 90 ? -12.467 -0.126 12.522 1.00 98.62 90 GLN A N 1
ATOM 728 C CA . GLN A 1 90 ? -13.777 0.497 12.737 1.00 98.62 90 GLN A CA 1
ATOM 729 C C . GLN A 1 90 ? -14.550 -0.170 13.882 1.00 98.62 90 GLN A C 1
ATOM 731 O O . GLN A 1 90 ? -15.110 0.519 14.731 1.00 98.62 90 GLN A O 1
ATOM 736 N N . GLN A 1 91 ? -14.535 -1.504 13.950 1.00 98.62 91 GLN A N 1
ATOM 737 C CA . GLN A 1 91 ? -15.155 -2.241 15.050 1.00 98.62 91 GLN A CA 1
ATOM 738 C C . GLN A 1 91 ? -14.509 -1.891 16.398 1.00 98.62 91 GLN A C 1
ATOM 740 O O . GLN A 1 91 ? -15.213 -1.613 17.367 1.00 98.62 91 GLN A O 1
ATOM 745 N N . LEU A 1 92 ? -13.174 -1.871 16.454 1.00 98.62 92 LEU A N 1
ATOM 746 C CA . LEU A 1 92 ? -12.435 -1.501 17.662 1.00 98.62 92 LEU A CA 1
ATOM 747 C C . LEU A 1 92 ? -12.710 -0.054 18.071 1.00 98.62 92 LEU A C 1
ATOM 749 O O . LEU A 1 92 ? -12.904 0.215 19.251 1.00 98.62 92 LEU A O 1
ATOM 753 N N . GLN A 1 93 ? -12.770 0.869 17.110 1.00 98.62 93 GLN A N 1
ATOM 754 C CA . GLN A 1 93 ? -13.110 2.265 17.371 1.00 98.62 93 GLN A CA 1
ATOM 755 C C . GLN A 1 93 ? -14.473 2.380 18.060 1.00 98.62 93 GLN A C 1
ATOM 757 O O . GLN A 1 93 ? -14.574 3.031 19.095 1.00 98.62 93 GLN A O 1
ATOM 762 N N . GLN A 1 94 ? -15.499 1.708 17.533 1.00 98.50 94 GLN A N 1
ATOM 763 C CA . GLN A 1 94 ? -16.837 1.731 18.122 1.00 98.50 94 GLN A CA 1
ATOM 764 C C . GLN A 1 94 ? -16.863 1.115 19.527 1.00 98.50 94 GLN A C 1
ATOM 766 O O . GLN A 1 94 ? -17.514 1.647 20.426 1.00 98.50 94 GLN A O 1
ATOM 771 N N . GLU A 1 95 ? -16.150 0.006 19.734 1.00 98.50 95 GLU A N 1
ATOM 772 C CA . GLU A 1 95 ? -16.040 -0.624 21.049 1.00 98.50 95 GLU A CA 1
ATOM 773 C C . GLU A 1 95 ? -15.378 0.310 22.071 1.00 98.50 95 GLU A C 1
ATOM 775 O O . GLU A 1 95 ? -15.853 0.409 23.203 1.00 98.50 95 GLU A O 1
ATOM 780 N N . TYR A 1 96 ? -14.307 1.007 21.682 1.00 98.44 96 TYR A N 1
ATOM 781 C CA . TYR A 1 96 ? -13.630 1.955 22.563 1.00 98.44 96 TYR A CA 1
ATOM 782 C C . TYR A 1 96 ? -14.486 3.180 22.870 1.00 98.44 96 TYR A C 1
ATOM 784 O O . TYR A 1 96 ? -14.545 3.561 24.035 1.00 98.44 96 TYR A O 1
ATOM 792 N N . SER A 1 97 ? -15.201 3.737 21.889 1.00 98.50 97 SER A N 1
ATOM 793 C CA . SER A 1 97 ? -16.144 4.835 22.136 1.00 98.50 97 SER A CA 1
ATOM 794 C C . SER A 1 97 ? -17.238 4.429 23.124 1.00 98.50 97 SER A C 1
ATOM 796 O O . SER A 1 97 ? -17.507 5.156 24.074 1.00 98.50 97 SER A O 1
ATOM 798 N N . ARG A 1 98 ? -17.807 3.223 22.985 1.00 98.44 98 ARG A N 1
ATOM 799 C CA . ARG A 1 98 ? -18.803 2.727 23.946 1.00 98.44 98 ARG A CA 1
ATOM 800 C C . ARG A 1 98 ? -18.217 2.563 25.353 1.00 98.44 98 ARG A C 1
ATOM 802 O O . ARG A 1 98 ? -18.837 2.974 26.325 1.00 98.44 98 ARG A O 1
ATOM 809 N N . LYS A 1 99 ? -17.020 1.976 25.475 1.00 98.38 99 LYS A N 1
ATOM 810 C CA . LYS A 1 99 ? -16.346 1.810 26.777 1.00 98.38 99 LYS A CA 1
ATOM 811 C C . LYS A 1 99 ? -16.017 3.146 27.437 1.00 98.38 99 LYS A C 1
ATOM 813 O O . LYS A 1 99 ? -16.053 3.244 28.660 1.00 98.38 99 LYS A O 1
ATOM 818 N N . GLU A 1 100 ? -15.666 4.150 26.641 1.00 98.44 100 GLU A N 1
ATOM 819 C CA . GLU A 1 100 ? -15.440 5.505 27.130 1.00 98.44 100 GLU A CA 1
ATOM 820 C C . GLU A 1 100 ? -16.727 6.091 27.723 1.00 98.44 100 GLU A C 1
ATOM 822 O O . GLU A 1 100 ? -16.708 6.546 28.865 1.00 98.44 100 GLU A O 1
ATOM 827 N N . GLU A 1 101 ? -17.844 6.015 26.995 1.00 98.25 101 GLU A N 1
ATOM 828 C CA . GLU A 1 101 ? -19.153 6.487 27.465 1.00 98.25 101 GLU A CA 1
ATOM 829 C C . GLU A 1 101 ? -19.599 5.764 28.746 1.00 98.25 101 GLU A C 1
ATOM 831 O O . GLU A 1 101 ? -19.968 6.410 29.728 1.00 98.25 101 GLU A O 1
ATOM 836 N N . GLU A 1 102 ? -19.504 4.430 28.775 1.00 98.06 102 GLU A N 1
ATOM 837 C CA . GLU A 1 102 ? -19.818 3.610 29.953 1.00 98.06 102 GLU A CA 1
ATOM 838 C C . GLU A 1 102 ? -18.938 3.989 31.158 1.00 98.06 102 GLU A C 1
ATOM 840 O O . GLU A 1 102 ? -19.431 4.123 32.279 1.00 98.06 102 GLU A O 1
ATOM 845 N N . GLY A 1 103 ? -17.639 4.210 30.933 1.00 97.81 103 GLY A N 1
ATOM 846 C CA . GLY A 1 103 ? -16.700 4.625 31.975 1.00 97.81 103 GLY A CA 1
ATOM 847 C C . GLY A 1 103 ? -17.001 6.019 32.529 1.00 97.81 103 GLY A C 1
ATOM 848 O O . GLY A 1 103 ? -16.951 6.224 33.743 1.00 97.81 103 GLY A O 1
ATOM 849 N N . GLN A 1 104 ? -17.353 6.972 31.661 1.00 98.06 104 GLN A N 1
ATOM 850 C CA . GLN A 1 104 ? -17.756 8.319 32.071 1.00 98.06 104 GLN A CA 1
ATOM 851 C C . GLN A 1 104 ? -19.066 8.294 32.867 1.00 98.06 104 GLN A C 1
ATOM 853 O O . GLN A 1 104 ? -19.147 8.924 33.925 1.00 98.06 104 GLN A O 1
ATOM 858 N N . ALA A 1 105 ? -20.062 7.534 32.404 1.00 98.00 105 ALA A N 1
ATOM 859 C CA . ALA A 1 105 ? -21.337 7.370 33.095 1.00 98.00 105 ALA A CA 1
ATOM 860 C C . ALA A 1 105 ? -21.152 6.729 34.480 1.00 98.00 105 ALA A C 1
ATOM 862 O O . ALA A 1 105 ? -21.631 7.272 35.475 1.00 98.00 105 ALA A O 1
ATOM 863 N N . GLY A 1 106 ? -20.378 5.643 34.572 1.00 98.12 106 GLY A N 1
ATOM 864 C CA . GLY A 1 106 ? -20.083 4.986 35.847 1.00 98.12 106 GLY A CA 1
ATOM 865 C C . GLY A 1 106 ? -19.320 5.889 36.822 1.00 98.12 106 GLY A C 1
ATOM 866 O O . GLY A 1 106 ? -19.613 5.910 38.017 1.00 98.12 106 GLY A O 1
ATOM 867 N N . ALA A 1 107 ? -18.376 6.699 36.332 1.00 97.88 107 ALA A N 1
ATOM 868 C CA . ALA A 1 107 ? -17.673 7.672 37.169 1.00 97.88 107 ALA A CA 1
ATOM 869 C C . ALA A 1 107 ? -18.603 8.781 37.695 1.00 97.88 107 ALA A C 1
ATOM 871 O O . ALA A 1 107 ? -18.444 9.229 38.835 1.00 97.88 107 ALA A O 1
ATOM 872 N N . ALA A 1 108 ? -19.564 9.231 36.882 1.00 97.75 108 ALA A N 1
ATOM 873 C CA . ALA A 1 108 ? -20.569 10.206 37.295 1.00 97.75 108 ALA A CA 1
ATOM 874 C C . ALA A 1 108 ? -21.517 9.623 38.355 1.00 97.75 108 ALA A C 1
ATOM 876 O O . ALA A 1 108 ? -21.738 10.263 39.383 1.00 97.75 108 ALA A O 1
ATOM 877 N N . GLU A 1 109 ? -21.994 8.393 38.156 1.00 98.06 109 GLU A N 1
ATOM 878 C CA . GLU A 1 109 ? -22.865 7.694 39.105 1.00 98.06 109 GLU A CA 1
ATOM 879 C C . GLU A 1 109 ? -22.175 7.489 40.461 1.00 98.06 109 GLU A C 1
ATOM 881 O O . GLU A 1 109 ? -22.713 7.862 41.502 1.00 98.06 109 GLU A O 1
ATOM 886 N N . MET A 1 110 ? -20.939 6.978 40.464 1.00 97.44 110 MET A N 1
ATOM 887 C CA . MET A 1 110 ? -20.164 6.775 41.695 1.00 97.44 110 MET A CA 1
ATOM 888 C C . MET A 1 110 ? -19.935 8.086 42.454 1.00 97.44 110 MET A C 1
ATOM 890 O O . MET A 1 110 ? -19.976 8.120 43.686 1.00 97.44 110 MET A O 1
ATOM 894 N N . ARG A 1 111 ? -19.713 9.185 41.724 1.00 97.25 111 ARG A N 1
ATOM 895 C CA . ARG A 1 111 ? -19.581 10.520 42.311 1.00 97.25 111 ARG A CA 1
ATOM 896 C C . ARG A 1 111 ? -20.889 10.967 42.968 1.00 97.25 111 ARG A C 1
ATOM 898 O O . ARG A 1 111 ? -20.853 11.490 44.080 1.00 97.25 111 ARG A O 1
ATOM 905 N N . GLU A 1 112 ? -22.026 10.772 42.308 1.00 96.62 112 GLU A N 1
ATOM 906 C CA . GLU A 1 112 ? -23.339 11.110 42.862 1.00 96.62 112 GLU A CA 1
ATOM 907 C C . GLU A 1 112 ? -23.656 10.283 44.115 1.00 96.62 112 GLU A C 1
ATOM 909 O O . GLU A 1 112 ? -24.021 10.849 45.148 1.00 96.62 112 GLU A O 1
ATOM 914 N N . GLN A 1 113 ? -23.427 8.967 44.065 1.00 96.81 113 GLN A N 1
ATOM 915 C CA . GLN A 1 113 ? -23.601 8.064 45.205 1.00 96.81 113 GLN A CA 1
ATOM 916 C C . GLN A 1 113 ? -22.717 8.465 46.393 1.00 96.81 113 GLN A C 1
ATOM 918 O O . GLN A 1 113 ? -23.180 8.473 47.536 1.00 96.81 113 GLN A O 1
ATOM 923 N N . PHE A 1 114 ? -21.464 8.850 46.135 1.00 96.31 114 PHE A N 1
ATOM 924 C CA . PHE A 1 114 ? -20.564 9.361 47.167 1.00 96.31 114 PHE A CA 1
ATOM 925 C C . PHE A 1 114 ? -21.133 10.613 47.845 1.00 96.31 114 PHE A C 1
ATOM 927 O O . PHE A 1 114 ? -21.264 10.636 49.068 1.00 96.31 114 PHE A O 1
ATOM 934 N N . TYR A 1 115 ? -21.540 11.629 47.074 1.00 95.69 115 TYR A N 1
ATOM 935 C CA . TYR A 1 115 ? -22.128 12.847 47.643 1.00 95.69 115 TYR A CA 1
ATOM 936 C C . TYR A 1 115 ? -23.435 12.574 48.391 1.00 95.69 115 TYR A C 1
ATOM 938 O O . TYR A 1 115 ? -23.690 13.186 49.429 1.00 95.69 115 TYR A O 1
ATOM 946 N N . HIS A 1 116 ? -24.262 11.656 47.890 1.00 95.44 116 HIS A N 1
ATOM 947 C CA . HIS A 1 116 ? -25.469 11.221 48.581 1.00 95.44 116 HIS A CA 1
ATOM 948 C C . HIS A 1 116 ? -25.136 10.585 49.940 1.00 95.44 116 HIS A C 1
ATOM 950 O O . HIS A 1 116 ? -25.744 10.939 50.949 1.00 95.44 116 HIS A O 1
ATOM 956 N N . SER A 1 117 ? -24.131 9.708 49.989 1.00 95.69 117 SER A N 1
ATOM 957 C CA . SER A 1 117 ? -23.645 9.094 51.228 1.00 95.69 117 SER A CA 1
ATOM 958 C C . SER A 1 117 ? -23.100 10.140 52.209 1.00 95.69 117 SER A C 1
ATOM 960 O O . SER A 1 117 ? -23.523 10.177 53.362 1.00 95.69 117 SER A O 1
ATOM 962 N N . CYS A 1 118 ? -22.255 11.077 51.759 1.00 94.50 118 CYS A N 1
ATOM 963 C CA . CYS A 1 118 ? -21.760 12.175 52.601 1.00 94.50 118 CYS A CA 1
ATOM 964 C C . CYS A 1 118 ? -22.903 12.964 53.259 1.00 94.50 118 CYS A C 1
ATOM 966 O O . CYS A 1 118 ? -22.881 13.176 54.473 1.00 94.50 118 CYS A O 1
ATOM 968 N N . LYS A 1 119 ? -23.946 13.305 52.488 1.00 94.25 119 LYS A N 1
ATOM 969 C CA . LYS A 1 119 ? -25.145 13.979 53.011 1.00 94.25 119 LYS A CA 1
ATOM 970 C C . LYS A 1 119 ? -25.859 13.157 54.086 1.00 94.25 119 LYS A C 1
ATOM 972 O O . LYS A 1 119 ? -26.289 13.733 55.081 1.00 94.25 119 LYS A O 1
ATOM 977 N N . GLN A 1 120 ? -25.966 11.834 53.925 1.00 94.25 120 GLN A N 1
ATOM 978 C CA . GLN A 1 120 ? -26.580 10.956 54.933 1.00 94.25 120 GLN A CA 1
ATOM 979 C C . GLN A 1 120 ? -25.824 10.963 56.269 1.00 94.25 120 GLN A C 1
ATOM 981 O O . GLN A 1 120 ? -26.450 10.840 57.319 1.00 94.25 120 GLN A O 1
ATOM 986 N N . TYR A 1 121 ? -24.505 11.157 56.241 1.00 93.00 121 TYR A N 1
ATOM 987 C CA . TYR A 1 121 ? -23.669 11.267 57.440 1.00 93.00 121 TYR A CA 1
ATOM 988 C C . TYR A 1 121 ? -23.516 12.706 57.964 1.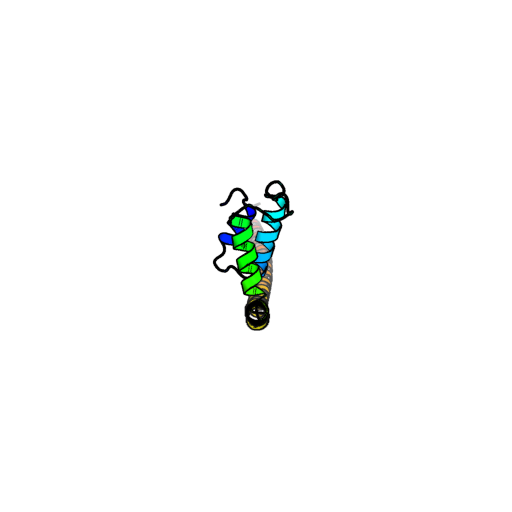00 93.00 121 TYR A C 1
ATOM 990 O O . TYR A 1 121 ? -22.755 12.932 58.903 1.00 93.00 121 TYR A O 1
ATOM 998 N N . GLY A 1 122 ? -24.222 13.685 57.385 1.00 90.12 122 GLY A N 1
ATOM 999 C CA . GLY A 1 122 ? -24.124 15.095 57.782 1.00 90.12 122 GLY A CA 1
ATOM 1000 C C . GLY A 1 122 ? -22.808 15.769 57.379 1.00 90.12 122 GLY A C 1
ATOM 1001 O O . GLY A 1 122 ? -22.468 16.816 57.922 1.00 90.12 122 GLY A O 1
ATOM 1002 N N . ILE A 1 123 ? -22.066 15.173 56.441 1.00 86.00 123 ILE A N 1
ATOM 1003 C CA . ILE A 1 123 ? -20.832 15.723 55.878 1.00 86.00 123 ILE A CA 1
ATOM 1004 C C . ILE A 1 123 ? -21.228 16.561 54.654 1.00 86.00 123 ILE A C 1
ATOM 1006 O O . ILE A 1 123 ? -21.606 16.009 53.618 1.00 86.00 123 ILE A O 1
ATOM 1010 N N . THR A 1 124 ? -21.193 17.887 54.797 1.00 69.50 124 THR A N 1
ATOM 1011 C CA . THR A 1 124 ? -21.479 18.875 53.736 1.00 69.50 124 THR A CA 1
ATOM 1012 C C . THR A 1 124 ? -20.221 19.433 53.106 1.00 69.50 124 THR A C 1
ATOM 1014 O O . THR A 1 124 ? -19.313 19.798 53.887 1.00 69.50 124 THR A O 1
#

Secondary structure (DSSP, 8-state):
--S-HHHHHHHHSS---HHHHHHHHHHHHHHTGGGB-TTS-B--HHHHHHHHHHHHHHGGGHHHHHHHHHHHHIIIIIHHHHHHHHHHHHHHHHHHHHHHHHHHHHHHHHHHHHHHHHHHTT--

Organism: Mus musculus (NCBI:txid10090)

pLDDT: mean 90.18, std 11.25, range [46.41, 98.69]